Protein AF-A0A2G6CXU8-F1 (afdb_monomer)

Sequence (151 aa):
MGRERYSLTITQDESGILISWEGVADYLVGVDGQILVSLHGRGAEREVLVQPFFSIVAASALALKGISSFHGSSVVLGGKGVMFLGDKGQGKSTLAGALMRRHKLVSDDVSPVSFNDDTVSLYPGPPVIKLWPDAADALRLERFRLSPLNS

Radius of gyration: 16.7 Å; Cα contacts (8 Å, |Δi|>4): 269; chains: 1; bounding box: 40×38×45 Å

Solvent-accessible surface area (backbone atoms only — not comparable to full-atom values): 8764 Å² total; per-residue (Å²): 133,82,79,80,79,65,51,79,47,76,50,74,61,96,66,29,39,40,42,36,36,56,76,43,35,39,37,38,34,33,75,88,69,49,75,50,76,47,78,35,78,88,80,72,54,68,64,75,61,48,50,49,45,68,38,63,52,45,38,52,52,33,44,80,70,68,27,45,60,40,70,22,14,23,32,42,56,97,91,36,82,46,75,38,77,66,64,92,88,70,46,41,45,58,52,41,59,60,45,41,80,84,29,52,66,31,16,33,64,37,32,36,33,36,82,49,101,92,46,79,46,74,47,72,38,64,84,43,44,64,35,44,65,69,58,35,57,76,60,66,50,86,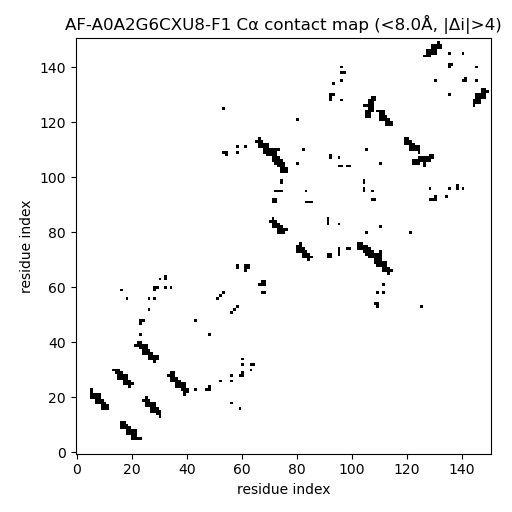87,54,65,66,43,76,58,79,132

Structure (mmCIF, N/CA/C/O backbone):
data_AF-A0A2G6CXU8-F1
#
_entry.id   AF-A0A2G6CXU8-F1
#
loop_
_atom_site.group_PDB
_atom_site.id
_atom_site.type_symbol
_atom_site.label_atom_id
_atom_site.label_alt_id
_atom_site.label_comp_id
_atom_site.label_asym_id
_atom_site.label_entity_id
_atom_site.label_seq_id
_atom_site.pdbx_PDB_ins_code
_atom_site.Cartn_x
_atom_site.Cartn_y
_atom_site.Cartn_z
_atom_site.occupancy
_atom_site.B_iso_or_equiv
_atom_site.auth_seq_id
_atom_site.auth_comp_id
_atom_site.auth_asym_id
_atom_site.auth_atom_id
_atom_site.pdbx_PDB_model_num
ATOM 1 N N . MET A 1 1 ? 11.562 -18.999 -20.495 1.00 36.62 1 MET A N 1
ATOM 2 C CA . MET A 1 1 ? 11.956 -17.594 -20.720 1.00 36.62 1 MET A CA 1
ATOM 3 C C . MET A 1 1 ? 12.327 -17.044 -19.352 1.00 36.62 1 MET A C 1
ATOM 5 O O . MET A 1 1 ? 11.483 -17.086 -18.467 1.00 36.62 1 MET A O 1
ATOM 9 N N . GLY A 1 2 ? 13.609 -16.768 -19.102 1.00 40.78 2 GLY A N 1
ATOM 10 C CA . GLY A 1 2 ? 14.091 -16.440 -17.755 1.00 40.78 2 GLY A CA 1
ATOM 11 C C . GLY A 1 2 ? 13.541 -15.093 -17.294 1.00 40.78 2 GLY A C 1
ATOM 12 O O . GLY A 1 2 ? 13.550 -14.150 -18.074 1.00 40.78 2 GLY A O 1
ATOM 13 N N . ARG A 1 3 ? 13.050 -15.008 -16.050 1.00 51.22 3 ARG A N 1
ATOM 14 C CA . ARG A 1 3 ? 12.737 -13.722 -15.413 1.00 51.22 3 ARG A CA 1
ATOM 15 C C . ARG A 1 3 ? 14.006 -12.875 -15.414 1.00 51.22 3 ARG A C 1
ATOM 17 O O . ARG A 1 3 ? 14.959 -13.237 -14.723 1.00 51.22 3 ARG A O 1
ATOM 24 N N . GLU A 1 4 ? 14.014 -11.764 -16.142 1.00 57.47 4 GLU A N 1
ATOM 25 C CA . GLU A 1 4 ? 14.968 -10.700 -15.850 1.00 57.47 4 GLU A CA 1
ATOM 26 C C . GLU A 1 4 ? 14.727 -10.273 -14.400 1.00 57.47 4 GLU A C 1
ATOM 28 O O . GLU A 1 4 ? 13.630 -9.859 -14.018 1.00 57.47 4 GLU A O 1
ATOM 33 N N . ARG A 1 5 ? 15.727 -10.486 -13.542 1.00 62.50 5 ARG A N 1
ATOM 34 C CA . ARG A 1 5 ? 15.702 -9.942 -12.188 1.00 62.50 5 ARG A CA 1
ATOM 35 C C . ARG A 1 5 ? 16.075 -8.480 -12.302 1.00 62.50 5 ARG A C 1
ATOM 37 O O . ARG A 1 5 ? 17.253 -8.156 -12.355 1.00 62.50 5 ARG A O 1
ATOM 44 N N . TYR A 1 6 ? 15.070 -7.622 -12.317 1.00 70.69 6 TYR A N 1
ATOM 45 C CA . TYR A 1 6 ? 15.291 -6.211 -12.057 1.00 70.69 6 TYR A CA 1
ATOM 46 C C . TYR A 1 6 ? 15.794 -6.045 -10.622 1.00 70.69 6 TYR A C 1
ATOM 48 O O . TYR A 1 6 ? 15.212 -6.613 -9.688 1.00 70.69 6 TYR A O 1
ATOM 56 N N . SER A 1 7 ? 16.891 -5.313 -10.448 1.00 84.56 7 SER A N 1
ATOM 57 C CA . SER A 1 7 ? 17.373 -4.951 -9.122 1.00 84.56 7 SER A CA 1
ATOM 58 C C . SER A 1 7 ? 16.596 -3.737 -8.604 1.00 84.56 7 SER A C 1
ATOM 60 O O . SER A 1 7 ? 16.246 -2.829 -9.361 1.00 84.56 7 SER A O 1
ATOM 62 N N . LEU A 1 8 ? 16.277 -3.757 -7.308 1.00 89.06 8 LEU A N 1
ATOM 63 C CA . LEU A 1 8 ? 15.658 -2.641 -6.599 1.00 89.06 8 LEU A CA 1
ATOM 64 C C . LEU A 1 8 ? 16.707 -2.016 -5.687 1.00 89.06 8 LEU A C 1
ATOM 66 O O . LEU A 1 8 ? 17.239 -2.697 -4.808 1.00 89.06 8 LEU A O 1
ATOM 70 N N . THR A 1 9 ? 16.953 -0.724 -5.867 1.00 93.19 9 THR A N 1
ATOM 71 C CA . THR A 1 9 ? 17.799 0.077 -4.979 1.00 93.19 9 THR A CA 1
ATOM 72 C C . THR A 1 9 ? 16.963 1.178 -4.343 1.00 93.19 9 THR A C 1
ATOM 74 O O . THR A 1 9 ? 16.144 1.805 -5.011 1.00 93.19 9 THR A O 1
ATOM 77 N N . ILE A 1 10 ? 17.153 1.403 -3.043 1.00 94.31 10 ILE A N 1
ATOM 78 C CA . ILE A 1 10 ? 16.511 2.494 -2.309 1.00 94.31 10 ILE A CA 1
ATOM 79 C C . ILE A 1 10 ? 17.613 3.314 -1.648 1.00 94.31 10 ILE A C 1
ATOM 81 O O . ILE A 1 10 ? 18.406 2.773 -0.875 1.00 94.31 10 ILE A O 1
ATOM 85 N N . THR A 1 11 ? 17.651 4.609 -1.939 1.00 95.38 11 THR A N 1
ATOM 86 C CA . THR A 1 11 ? 18.555 5.570 -1.300 1.00 95.38 11 THR A CA 1
ATOM 87 C C . THR A 1 11 ? 17.754 6.726 -0.726 1.00 95.38 11 THR A C 1
ATOM 89 O O . THR A 1 11 ? 16.719 7.105 -1.270 1.00 95.38 11 THR A O 1
ATOM 92 N N . GLN A 1 12 ? 18.230 7.293 0.375 1.00 94.00 12 GLN A N 1
ATOM 93 C CA . GLN A 1 12 ? 17.588 8.421 1.036 1.00 94.00 12 GLN A CA 1
ATOM 94 C C . GLN A 1 12 ? 18.632 9.479 1.381 1.00 94.00 12 GLN A C 1
ATOM 96 O O . GLN A 1 12 ? 19.709 9.144 1.876 1.00 94.00 12 GLN A O 1
ATOM 101 N N . ASP A 1 13 ? 18.282 10.739 1.145 1.00 92.56 13 ASP A N 1
ATOM 102 C CA . ASP A 1 13 ? 19.049 11.913 1.553 1.00 92.56 13 ASP A CA 1
ATOM 103 C C . ASP A 1 13 ? 18.111 13.037 2.042 1.00 92.56 13 ASP A C 1
ATOM 105 O O . ASP A 1 13 ? 16.935 12.803 2.332 1.00 92.56 13 ASP A O 1
ATOM 109 N N . GLU A 1 14 ? 18.636 14.258 2.175 1.00 91.19 14 GLU A N 1
ATOM 110 C CA . GLU A 1 14 ? 17.880 15.434 2.629 1.00 91.19 14 GLU A CA 1
ATOM 111 C C . GLU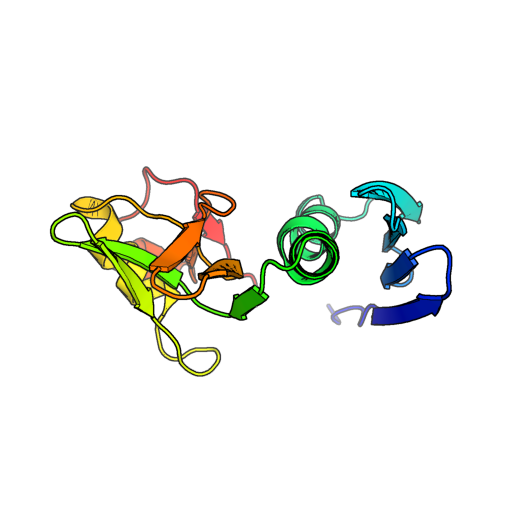 A 1 14 ? 16.773 15.872 1.653 1.00 91.19 14 GLU A C 1
ATOM 113 O O . GLU A 1 14 ? 15.820 16.536 2.062 1.00 91.19 14 GLU A O 1
ATOM 118 N N . SER A 1 15 ? 16.878 15.511 0.371 1.00 89.56 15 SER A N 1
ATOM 119 C CA . SER A 1 15 ? 15.909 15.870 -0.669 1.00 89.56 15 SER A CA 1
ATOM 120 C C . SER A 1 15 ? 14.727 14.901 -0.741 1.00 89.56 15 SER A C 1
ATOM 122 O O . SER A 1 15 ? 13.629 15.294 -1.151 1.00 89.56 15 SER A O 1
ATOM 124 N N . GLY A 1 16 ? 14.915 13.651 -0.305 1.00 94.19 16 GLY A N 1
ATOM 125 C CA . GLY A 1 16 ? 13.862 12.644 -0.314 1.00 94.19 16 GLY A CA 1
ATOM 126 C C . GLY A 1 16 ? 14.359 11.205 -0.401 1.00 94.19 16 GLY A C 1
ATOM 127 O O . GLY A 1 16 ? 15.460 10.866 0.032 1.00 94.19 16 GLY A O 1
ATOM 128 N N . ILE A 1 17 ? 13.499 10.340 -0.940 1.00 96.31 17 ILE A N 1
ATOM 129 C CA . ILE A 1 17 ? 13.747 8.904 -1.112 1.00 96.31 17 ILE A CA 1
ATOM 130 C C . ILE A 1 17 ? 13.729 8.587 -2.606 1.00 96.31 17 ILE A C 1
ATOM 132 O O . ILE A 1 17 ? 12.698 8.744 -3.262 1.00 96.31 17 ILE A O 1
ATOM 136 N N . LEU A 1 18 ? 14.850 8.107 -3.135 1.00 95.88 18 LEU A N 1
ATOM 137 C CA . LEU A 1 18 ? 14.956 7.580 -4.490 1.00 95.88 18 LEU A CA 1
ATOM 138 C C . LEU A 1 18 ? 14.771 6.062 -4.464 1.00 95.88 18 LEU A C 1
ATOM 140 O O . LEU A 1 18 ? 15.458 5.346 -3.735 1.00 95.88 18 LEU A O 1
ATOM 144 N N . ILE A 1 19 ? 13.836 5.581 -5.274 1.00 95.06 19 ILE A N 1
ATOM 145 C CA . ILE A 1 19 ? 13.526 4.168 -5.467 1.00 95.06 19 ILE A CA 1
ATOM 146 C C . ILE A 1 19 ? 13.812 3.852 -6.932 1.00 95.06 19 ILE A C 1
ATOM 148 O O . ILE A 1 19 ? 13.062 4.265 -7.815 1.00 95.06 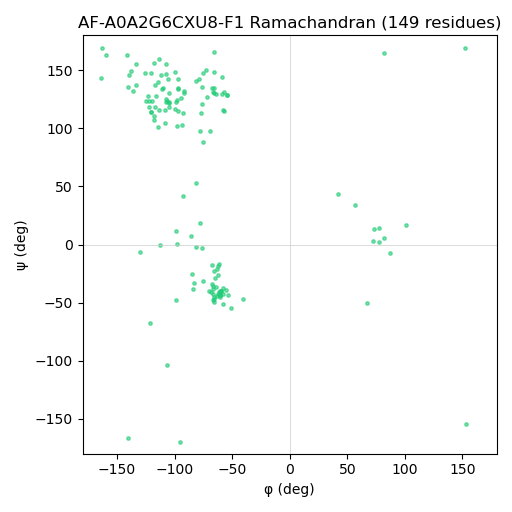19 ILE A O 1
ATOM 152 N N . SER A 1 20 ? 14.893 3.125 -7.178 1.00 92.38 20 SER A N 1
ATOM 153 C CA . SER A 1 20 ? 15.377 2.798 -8.517 1.00 92.38 20 SER A CA 1
ATOM 154 C C . SER A 1 20 ? 15.108 1.342 -8.844 1.00 92.38 20 SER A C 1
ATOM 156 O O . SER A 1 20 ? 15.553 0.435 -8.134 1.00 92.38 20 SER A O 1
ATOM 158 N N . TRP A 1 21 ? 14.390 1.127 -9.940 1.00 89.00 21 TRP A N 1
ATOM 159 C CA . TRP A 1 21 ? 14.121 -0.180 -10.515 1.00 89.00 21 TRP A CA 1
ATOM 160 C C . TRP A 1 21 ? 14.930 -0.297 -11.806 1.00 89.00 21 TRP A C 1
ATOM 162 O O . TRP A 1 21 ? 14.606 0.336 -12.816 1.00 89.00 21 TRP A O 1
ATOM 172 N N . GLU A 1 22 ? 16.025 -1.057 -11.752 1.00 86.88 22 GLU A N 1
ATOM 173 C CA . GLU A 1 22 ? 17.038 -1.080 -12.810 1.00 86.88 22 GLU A CA 1
ATOM 174 C C . GLU A 1 22 ? 16.423 -1.396 -14.178 1.00 86.88 22 GLU A C 1
ATOM 176 O O . GLU A 1 22 ? 15.683 -2.365 -14.330 1.00 86.88 22 GLU A O 1
ATOM 181 N N . GLY A 1 23 ? 16.716 -0.555 -15.174 1.00 84.81 23 GLY A N 1
ATOM 182 C CA . GLY A 1 23 ? 16.212 -0.716 -16.541 1.00 84.81 23 GLY A CA 1
ATOM 183 C C . GLY A 1 23 ? 14.723 -0.408 -16.735 1.00 84.81 23 GLY A C 1
ATOM 184 O O . GLY A 1 23 ? 14.236 -0.568 -17.851 1.00 84.81 23 GLY A O 1
ATOM 185 N N . VAL A 1 24 ? 14.013 0.042 -15.693 1.00 87.12 24 VAL A N 1
ATOM 186 C CA . VAL A 1 24 ? 12.557 0.260 -15.703 1.00 87.12 24 VAL A CA 1
ATOM 187 C C . VAL A 1 24 ? 12.195 1.709 -15.378 1.00 87.12 24 VAL A C 1
ATOM 189 O O . VAL A 1 24 ? 11.643 2.415 -16.222 1.00 87.12 24 VAL A O 1
ATOM 192 N N . ALA A 1 25 ? 12.446 2.155 -14.148 1.00 91.06 25 ALA A N 1
ATOM 193 C CA . ALA A 1 25 ? 11.995 3.455 -13.662 1.00 91.06 25 ALA A CA 1
ATOM 194 C C . ALA A 1 25 ? 12.739 3.865 -12.387 1.00 91.06 25 ALA A C 1
ATOM 196 O O . ALA A 1 25 ? 12.967 3.037 -11.506 1.00 91.06 25 ALA A O 1
ATOM 197 N N . ASP A 1 26 ? 13.011 5.158 -12.270 1.00 93.25 26 ASP A N 1
ATOM 198 C CA . ASP A 1 26 ? 13.414 5.816 -11.036 1.00 93.25 26 ASP A CA 1
ATOM 199 C C . ASP A 1 26 ? 12.233 6.630 -10.497 1.00 93.25 26 ASP A C 1
ATOM 201 O O . ASP A 1 26 ? 11.614 7.412 -11.226 1.00 93.25 26 ASP A O 1
ATOM 205 N N . TYR A 1 27 ? 11.927 6.457 -9.212 1.00 95.00 27 TYR A N 1
ATOM 206 C CA . TYR A 1 27 ? 10.890 7.196 -8.498 1.00 95.00 27 TYR A CA 1
ATOM 207 C C . TYR A 1 27 ? 11.541 7.993 -7.371 1.00 95.00 27 TYR A C 1
ATOM 209 O O . TYR A 1 27 ? 11.994 7.414 -6.385 1.00 95.00 27 TYR A O 1
ATOM 217 N N . LEU A 1 28 ? 11.568 9.316 -7.497 1.00 95.94 28 LEU A N 1
ATOM 218 C CA . LEU A 1 28 ? 12.005 10.205 -6.427 1.00 95.94 28 LEU A CA 1
ATOM 219 C C . LEU A 1 28 ? 10.781 10.716 -5.674 1.00 95.94 28 LEU A C 1
ATOM 221 O O . LEU A 1 28 ? 9.959 11.443 -6.230 1.00 95.94 28 LEU A O 1
ATOM 225 N N . VAL A 1 29 ? 10.675 10.339 -4.406 1.00 96.69 29 VAL A N 1
ATOM 226 C CA . VAL A 1 29 ? 9.689 10.869 -3.468 1.00 96.69 29 VAL A CA 1
ATOM 227 C C . VAL A 1 29 ? 10.337 12.021 -2.707 1.00 96.69 29 VAL A C 1
ATOM 229 O O . VAL A 1 29 ? 11.143 11.791 -1.806 1.00 96.69 29 VAL A O 1
ATOM 232 N N . GLY A 1 30 ? 9.996 13.250 -3.083 1.00 95.25 30 GLY A N 1
ATOM 233 C CA . GLY A 1 30 ? 10.502 14.463 -2.450 1.00 95.25 30 GLY A CA 1
ATOM 234 C C . GLY A 1 30 ? 9.897 14.697 -1.066 1.00 95.25 30 GLY A C 1
ATOM 235 O O . GLY A 1 30 ? 8.746 14.339 -0.797 1.00 95.25 30 GLY A O 1
ATOM 236 N N . VAL A 1 31 ? 10.661 15.344 -0.184 1.00 92.19 31 VAL A N 1
ATOM 237 C CA . VAL A 1 31 ? 10.177 15.781 1.144 1.00 92.19 31 VAL A CA 1
ATOM 238 C C . VAL A 1 31 ? 9.039 16.806 1.065 1.00 92.19 31 VAL A C 1
ATOM 240 O O . VAL A 1 31 ? 8.255 16.939 2.001 1.00 92.19 31 VAL A O 1
ATOM 243 N N . ASP A 1 32 ? 8.902 17.492 -0.071 1.00 90.62 32 ASP A N 1
ATOM 244 C CA . ASP A 1 32 ? 7.785 18.386 -0.398 1.00 90.62 32 ASP A CA 1
ATOM 245 C C . ASP A 1 32 ? 6.498 17.631 -0.794 1.00 90.62 32 ASP A C 1
ATOM 247 O O . ASP A 1 32 ? 5.448 18.234 -1.032 1.00 90.62 32 ASP A O 1
ATOM 251 N N . GLY A 1 33 ? 6.561 16.297 -0.847 1.00 85.38 33 GLY A N 1
ATOM 252 C CA . GLY A 1 33 ? 5.461 15.420 -1.217 1.00 85.38 33 GLY A CA 1
ATOM 253 C C . GLY A 1 33 ? 5.256 15.270 -2.724 1.00 85.38 33 GLY A C 1
ATOM 254 O O . GLY A 1 33 ? 4.274 14.630 -3.118 1.00 85.38 33 GLY A O 1
ATOM 255 N N . GLN A 1 34 ? 6.137 15.830 -3.560 1.00 92.62 34 GLN A N 1
ATOM 256 C CA . GLN A 1 34 ? 6.140 15.560 -4.995 1.00 92.62 34 GLN A CA 1
ATOM 257 C C . GLN A 1 34 ? 6.735 14.179 -5.277 1.00 92.62 34 GLN A C 1
ATOM 259 O O . GLN A 1 34 ? 7.620 13.698 -4.573 1.00 92.62 34 GLN A O 1
ATOM 264 N N . ILE A 1 35 ? 6.236 13.527 -6.327 1.00 94.62 35 ILE A N 1
ATOM 265 C CA . ILE A 1 35 ? 6.798 12.272 -6.824 1.00 94.62 35 ILE A CA 1
ATOM 266 C C . ILE A 1 35 ? 7.219 12.504 -8.269 1.00 94.62 35 ILE A C 1
ATOM 268 O O . ILE A 1 35 ? 6.369 12.730 -9.134 1.00 94.62 35 ILE A O 1
ATOM 272 N N . LEU A 1 36 ? 8.522 12.450 -8.523 1.00 94.06 36 LEU A N 1
ATOM 273 C CA . LEU A 1 36 ? 9.086 12.508 -9.867 1.00 94.06 36 LEU A CA 1
ATOM 274 C C . LEU A 1 36 ? 9.357 11.089 -10.353 1.00 94.06 36 LEU A C 1
ATOM 276 O O . LEU A 1 36 ? 9.899 10.266 -9.620 1.00 94.06 36 LEU A O 1
ATOM 280 N N . VAL A 1 37 ? 8.967 10.808 -11.594 1.00 92.75 37 VAL A N 1
ATOM 281 C CA . VAL A 1 37 ? 9.144 9.495 -12.218 1.00 92.75 37 VAL A CA 1
ATOM 282 C C . VAL A 1 37 ? 9.962 9.666 -13.489 1.00 92.75 37 VAL A C 1
ATOM 284 O O . VAL A 1 37 ? 9.528 10.348 -14.418 1.00 92.75 37 VAL A O 1
ATOM 287 N N . SER A 1 38 ? 11.132 9.036 -13.533 1.00 91.25 38 SER A N 1
ATOM 288 C CA . SER A 1 38 ? 11.963 8.919 -14.729 1.00 91.25 38 SER A CA 1
ATOM 289 C C . SER A 1 38 ? 11.835 7.501 -15.269 1.00 91.25 38 SER A C 1
ATOM 291 O O . SER A 1 38 ? 12.098 6.539 -14.557 1.00 91.25 38 SER A O 1
ATOM 293 N N . LEU A 1 39 ? 11.390 7.353 -16.516 1.00 88.81 39 LEU A N 1
ATOM 294 C CA . LEU A 1 39 ? 11.223 6.046 -17.153 1.00 88.81 39 LEU A CA 1
ATOM 295 C C . LEU A 1 39 ? 12.497 5.667 -17.908 1.00 88.81 39 LEU A C 1
ATOM 297 O O . LEU A 1 39 ? 13.010 6.458 -18.702 1.00 88.81 39 LEU A O 1
ATOM 301 N N . HIS A 1 40 ? 12.969 4.441 -17.703 1.00 82.62 40 HIS A N 1
ATOM 302 C CA . HIS A 1 40 ? 14.150 3.896 -18.362 1.00 82.62 40 HIS A CA 1
ATOM 303 C C . HIS A 1 40 ? 13.719 2.814 -19.363 1.00 82.62 40 HIS A C 1
ATOM 305 O O . HIS A 1 40 ? 12.877 1.969 -19.076 1.00 82.62 40 HIS A O 1
ATOM 311 N N . GLY A 1 41 ? 14.287 2.858 -20.570 1.00 69.81 41 GLY A N 1
ATOM 312 C CA . GLY A 1 41 ? 13.985 1.899 -21.637 1.00 69.81 41 GLY A CA 1
ATOM 313 C C . GLY A 1 41 ? 12.709 2.195 -22.441 1.00 69.81 41 GLY A C 1
ATOM 314 O O . GLY A 1 41 ? 11.860 3.007 -22.078 1.00 69.81 41 GLY A O 1
ATOM 315 N N . ARG A 1 42 ? 12.584 1.536 -23.601 1.00 59.06 42 ARG A N 1
ATOM 316 C CA . ARG A 1 42 ? 11.355 1.513 -24.410 1.00 59.06 42 ARG A CA 1
ATOM 317 C C . ARG A 1 42 ? 10.694 0.150 -24.220 1.00 59.06 42 ARG A C 1
ATOM 319 O O . ARG A 1 42 ? 11.316 -0.855 -24.540 1.00 59.06 42 ARG A O 1
ATOM 326 N N . GLY A 1 43 ? 9.444 0.122 -23.757 1.00 60.84 43 GLY A N 1
ATOM 327 C CA . GLY A 1 43 ? 8.633 -1.102 -23.747 1.00 60.84 43 GLY A CA 1
ATOM 328 C C . GLY A 1 43 ? 8.519 -1.846 -22.414 1.00 60.84 43 GLY A C 1
ATOM 329 O O . GLY A 1 43 ? 8.102 -2.998 -22.435 1.00 60.84 43 GLY A O 1
ATOM 330 N N . ALA A 1 44 ? 8.836 -1.223 -21.272 1.00 66.75 44 ALA A N 1
ATOM 331 C CA . ALA A 1 44 ? 8.446 -1.792 -19.982 1.00 66.75 44 ALA A CA 1
ATOM 332 C C . ALA A 1 44 ? 6.915 -1.949 -19.930 1.00 66.75 44 ALA A C 1
ATOM 334 O O . ALA A 1 44 ? 6.175 -1.010 -20.248 1.00 66.75 44 ALA A O 1
ATOM 335 N N . GLU A 1 45 ? 6.441 -3.140 -19.560 1.00 73.19 45 GLU A N 1
ATOM 336 C CA . GLU A 1 45 ? 5.010 -3.397 -19.410 1.00 73.19 45 GLU A CA 1
ATOM 337 C C . GLU A 1 45 ? 4.409 -2.443 -18.374 1.00 73.19 45 GLU A C 1
ATOM 339 O O . GLU A 1 45 ? 5.032 -2.099 -17.364 1.00 73.19 45 GLU A O 1
ATOM 344 N N . ARG A 1 46 ? 3.171 -2.006 -18.619 1.00 74.12 46 ARG A N 1
ATOM 345 C CA . ARG A 1 46 ? 2.489 -1.033 -17.760 1.00 74.12 46 ARG A CA 1
ATOM 346 C C . ARG A 1 46 ? 2.442 -1.503 -16.307 1.00 74.12 46 ARG A C 1
ATOM 348 O O . ARG A 1 46 ? 2.626 -0.685 -15.408 1.00 74.12 46 ARG A O 1
ATOM 355 N N . GLU A 1 47 ? 2.213 -2.792 -16.068 1.00 72.94 47 GLU A N 1
ATOM 356 C CA . GLU A 1 47 ? 2.211 -3.381 -14.729 1.00 72.94 47 GLU A CA 1
ATOM 357 C C . GLU A 1 47 ? 3.538 -3.165 -13.992 1.00 72.94 47 GLU A C 1
ATOM 359 O O . GLU A 1 47 ? 3.521 -2.781 -12.823 1.00 72.94 47 GLU A O 1
ATOM 364 N N . VAL A 1 48 ? 4.671 -3.338 -14.679 1.00 75.94 48 VAL A N 1
ATOM 365 C CA . VAL A 1 48 ? 6.020 -3.211 -14.100 1.00 75.94 48 VAL A CA 1
ATOM 366 C C . VAL A 1 48 ? 6.296 -1.773 -13.643 1.00 75.94 48 VAL A C 1
ATOM 368 O O . VAL A 1 48 ? 6.995 -1.566 -12.657 1.00 75.94 48 VAL A O 1
ATOM 371 N N . LEU A 1 49 ? 5.675 -0.781 -14.290 1.00 79.81 49 LEU A N 1
ATOM 372 C CA . LEU A 1 49 ? 5.751 0.634 -13.905 1.00 79.81 49 LEU A CA 1
ATOM 373 C C . LEU A 1 49 ? 4.746 1.024 -12.812 1.00 79.81 49 LEU A C 1
ATOM 375 O O . LEU A 1 49 ? 5.023 1.852 -11.943 1.00 79.81 49 LEU A O 1
ATOM 379 N N . VAL A 1 50 ? 3.539 0.470 -12.871 1.00 81.50 50 VAL A N 1
ATOM 380 C CA . VAL A 1 50 ? 2.424 0.876 -12.005 1.00 81.50 50 VAL A CA 1
ATOM 381 C C . VAL A 1 50 ? 2.493 0.194 -10.638 1.00 81.50 50 VAL A C 1
ATOM 383 O O . VAL A 1 50 ? 2.105 0.782 -9.625 1.00 81.50 50 VAL A O 1
ATOM 386 N N . GLN A 1 51 ? 2.998 -1.037 -10.578 1.00 80.94 51 GLN A N 1
ATOM 387 C CA . GLN A 1 51 ? 3.053 -1.804 -9.339 1.00 80.94 51 GLN A CA 1
ATOM 388 C C . GLN A 1 51 ? 4.003 -1.198 -8.290 1.00 80.94 51 GLN A C 1
ATOM 390 O O . GLN A 1 51 ? 3.566 -1.067 -7.141 1.00 80.94 51 GLN A O 1
ATOM 395 N N . PRO A 1 52 ? 5.251 -0.797 -8.611 1.00 84.81 52 PRO A N 1
ATOM 396 C CA . PRO A 1 52 ? 6.121 -0.114 -7.651 1.00 84.81 52 PRO A CA 1
ATOM 397 C C . PRO A 1 52 ? 5.502 1.192 -7.148 1.00 84.81 52 PRO A C 1
ATOM 399 O O . PRO A 1 52 ? 5.530 1.467 -5.947 1.00 84.81 52 PRO A O 1
ATOM 402 N N . PHE A 1 53 ? 4.851 1.939 -8.050 1.00 87.88 53 PHE A N 1
ATOM 403 C CA . 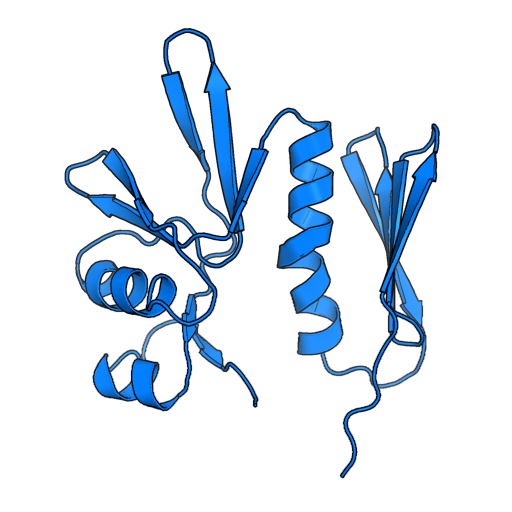PHE A 1 53 ? 4.196 3.204 -7.727 1.00 87.88 53 PHE A CA 1
ATOM 404 C C . PHE A 1 53 ? 3.127 3.043 -6.635 1.00 87.88 53 PHE A C 1
ATOM 406 O O . PHE A 1 53 ? 3.146 3.743 -5.626 1.00 87.88 53 PHE A O 1
ATOM 413 N N . PHE A 1 54 ? 2.214 2.083 -6.799 1.00 86.62 54 PHE A N 1
ATOM 414 C CA . PHE A 1 54 ? 1.149 1.827 -5.822 1.00 86.62 54 PHE A CA 1
ATOM 415 C C . PHE A 1 54 ? 1.578 0.986 -4.614 1.00 86.62 54 PHE A C 1
ATOM 417 O O . PHE A 1 54 ? 0.755 0.745 -3.732 1.00 86.62 54 PHE A O 1
ATOM 424 N N . SER A 1 55 ? 2.833 0.536 -4.567 1.00 87.06 55 SER A N 1
ATOM 425 C CA . SER A 1 55 ? 3.384 -0.213 -3.439 1.00 87.06 55 SER A CA 1
ATOM 426 C C . SER A 1 55 ? 4.345 0.653 -2.625 1.00 87.06 55 SER A C 1
ATOM 428 O O . SER A 1 55 ? 3.915 1.523 -1.868 1.00 87.06 55 SER A O 1
ATOM 430 N N . ILE A 1 56 ? 5.647 0.431 -2.789 1.00 89.75 56 ILE A N 1
ATOM 431 C CA . ILE A 1 56 ? 6.690 1.043 -1.973 1.00 89.75 56 ILE A CA 1
ATOM 432 C C . ILE A 1 56 ? 6.777 2.559 -2.175 1.00 89.75 56 ILE A C 1
ATOM 434 O O . ILE A 1 56 ? 6.966 3.274 -1.201 1.00 89.75 56 ILE A O 1
ATOM 438 N N . VAL A 1 57 ? 6.549 3.071 -3.389 1.00 92.88 57 VAL A N 1
ATOM 439 C CA . VAL A 1 57 ? 6.611 4.519 -3.663 1.00 92.88 57 VAL A CA 1
ATOM 440 C C . VAL A 1 57 ? 5.495 5.256 -2.919 1.00 92.88 57 VAL A C 1
ATOM 442 O O . VAL A 1 57 ? 5.758 6.218 -2.198 1.00 92.88 57 VAL A O 1
ATOM 445 N N . ALA A 1 58 ? 4.250 4.779 -3.034 1.00 91.19 58 ALA A N 1
ATOM 446 C CA . ALA A 1 58 ? 3.125 5.324 -2.280 1.00 91.19 58 ALA A CA 1
ATOM 447 C C . ALA A 1 58 ? 3.344 5.199 -0.765 1.00 91.19 58 ALA A C 1
ATOM 449 O O . ALA A 1 58 ? 3.101 6.160 -0.038 1.00 91.19 58 ALA A O 1
ATOM 450 N N . ALA A 1 59 ? 3.840 4.051 -0.289 1.00 91.81 59 ALA A N 1
ATOM 451 C CA . ALA A 1 59 ? 4.138 3.844 1.126 1.00 91.81 59 ALA A CA 1
ATOM 452 C C . ALA A 1 59 ? 5.200 4.828 1.648 1.00 91.81 59 ALA A C 1
ATOM 454 O O . ALA A 1 59 ? 5.007 5.413 2.712 1.00 91.81 59 ALA A O 1
ATOM 455 N N . SER A 1 60 ? 6.271 5.072 0.888 1.00 92.94 60 SER A N 1
ATOM 456 C CA . SER A 1 60 ? 7.305 6.061 1.215 1.00 92.94 60 SER A CA 1
ATOM 457 C C . SER A 1 60 ? 6.746 7.485 1.249 1.00 92.94 60 SER A C 1
ATOM 459 O O . SER A 1 60 ? 7.003 8.222 2.199 1.00 92.94 60 SER A O 1
ATOM 461 N N . ALA A 1 61 ? 5.917 7.862 0.272 1.00 93.12 61 ALA A N 1
ATOM 462 C CA . ALA A 1 61 ? 5.272 9.177 0.241 1.00 93.12 61 ALA A CA 1
ATOM 463 C C . ALA A 1 61 ? 4.307 9.393 1.418 1.00 93.12 61 ALA A C 1
ATOM 465 O O . ALA A 1 61 ? 4.203 10.498 1.952 1.00 93.12 61 ALA A O 1
ATOM 466 N N . LEU A 1 62 ? 3.601 8.341 1.833 1.00 92.25 62 LEU A N 1
ATOM 467 C CA . LEU A 1 62 ? 2.724 8.359 3.003 1.00 92.25 62 LEU A CA 1
ATOM 468 C C . LEU A 1 62 ? 3.527 8.442 4.305 1.00 92.25 62 LEU A C 1
ATOM 470 O O . LEU A 1 62 ? 3.160 9.218 5.188 1.00 92.25 62 LEU A O 1
ATOM 474 N N . ALA A 1 63 ? 4.648 7.724 4.397 1.00 91.12 63 ALA A N 1
ATOM 475 C CA . ALA A 1 63 ? 5.522 7.746 5.565 1.00 91.12 63 ALA A CA 1
ATOM 476 C C . ALA A 1 63 ? 6.095 9.148 5.830 1.00 91.12 63 ALA A C 1
ATOM 478 O O . ALA A 1 63 ? 6.083 9.599 6.973 1.00 91.12 63 ALA A O 1
ATOM 479 N N . LEU A 1 64 ? 6.490 9.883 4.781 1.00 89.69 64 LEU A N 1
ATOM 480 C CA . LEU A 1 64 ? 6.925 11.285 4.898 1.00 89.69 64 LEU A CA 1
ATOM 481 C C . LEU A 1 64 ? 5.821 12.223 5.422 1.00 89.69 64 LEU A C 1
ATOM 483 O O . LEU A 1 64 ? 6.115 13.300 5.930 1.00 89.69 64 LEU A O 1
ATOM 487 N N . LYS A 1 65 ? 4.553 11.805 5.343 1.00 88.88 65 LYS A N 1
ATOM 488 C CA . LYS A 1 65 ? 3.387 12.521 5.888 1.00 88.88 65 LYS A CA 1
ATOM 489 C C . LYS A 1 65 ? 2.930 11.977 7.247 1.00 88.88 65 LYS A C 1
ATOM 491 O O . LYS A 1 65 ? 1.835 12.308 7.692 1.00 88.88 65 LYS A O 1
ATOM 496 N N . GLY A 1 66 ? 3.724 11.117 7.888 1.00 90.06 66 GLY A N 1
ATOM 497 C CA . GLY A 1 66 ? 3.379 10.484 9.165 1.00 90.06 66 GLY A CA 1
ATOM 498 C C . GLY A 1 66 ? 2.310 9.389 9.062 1.00 90.06 66 GLY A C 1
ATOM 499 O O . GLY A 1 66 ? 1.772 8.960 10.082 1.00 90.06 66 GLY A O 1
ATOM 500 N N . ILE A 1 67 ? 1.986 8.918 7.853 1.00 93.62 67 ILE A N 1
ATOM 501 C CA . ILE A 1 67 ? 1.013 7.843 7.626 1.00 93.62 67 ILE A CA 1
ATOM 502 C C . ILE A 1 67 ? 1.776 6.535 7.407 1.00 93.62 67 ILE A C 1
ATOM 504 O O . ILE A 1 67 ? 2.504 6.368 6.429 1.00 93.62 67 ILE A O 1
ATOM 508 N N . SER A 1 68 ? 1.583 5.576 8.308 1.00 93.75 68 SER A N 1
ATOM 509 C CA . SER A 1 68 ? 2.205 4.254 8.213 1.00 93.75 68 SER A CA 1
ATOM 510 C C . SER A 1 68 ? 1.460 3.383 7.209 1.00 93.75 68 SER A C 1
ATOM 512 O O . SER A 1 68 ? 0.239 3.423 7.139 1.00 93.75 68 SER A O 1
ATOM 514 N N . SER A 1 69 ? 2.169 2.561 6.441 1.00 93.56 69 SER A N 1
ATOM 515 C CA . SER A 1 69 ? 1.553 1.641 5.480 1.00 93.56 69 SER A CA 1
ATOM 516 C C . SER A 1 69 ? 1.828 0.197 5.866 1.00 93.56 69 SER A C 1
ATOM 518 O O . SER A 1 69 ? 2.979 -0.186 6.053 1.00 93.56 69 SER A O 1
ATOM 520 N N . PHE A 1 70 ? 0.775 -0.614 5.955 1.00 92.06 70 PHE A N 1
ATOM 521 C CA . PHE A 1 70 ? 0.882 -2.035 6.278 1.00 92.06 70 PHE A CA 1
ATOM 522 C C . PHE A 1 70 ? 0.654 -2.904 5.046 1.00 92.06 70 PHE A C 1
ATOM 524 O O . PHE A 1 70 ? -0.239 -2.626 4.239 1.00 92.06 70 PHE A O 1
ATOM 531 N N . HIS A 1 71 ? 1.418 -3.997 4.944 1.00 90.88 71 HIS A N 1
ATOM 532 C CA . HIS A 1 71 ? 1.169 -5.028 3.943 1.00 90.88 71 HIS A CA 1
ATOM 533 C C . HIS A 1 71 ? -0.044 -5.878 4.341 1.00 90.88 71 HIS A C 1
ATOM 535 O O . HIS A 1 71 ? 0.065 -6.901 5.022 1.00 90.88 71 HIS A O 1
ATOM 541 N N . GLY A 1 72 ? -1.223 -5.424 3.932 1.00 91.81 72 GLY A N 1
ATOM 542 C CA . GLY A 1 72 ? -2.492 -6.007 4.335 1.00 91.81 72 GLY A CA 1
ATOM 543 C C . GLY A 1 72 ? -3.637 -5.592 3.431 1.00 91.81 72 GLY A C 1
ATOM 544 O O . GLY A 1 72 ? -3.511 -4.679 2.612 1.00 91.81 72 GLY A O 1
ATOM 545 N N . SER A 1 73 ? -4.762 -6.270 3.61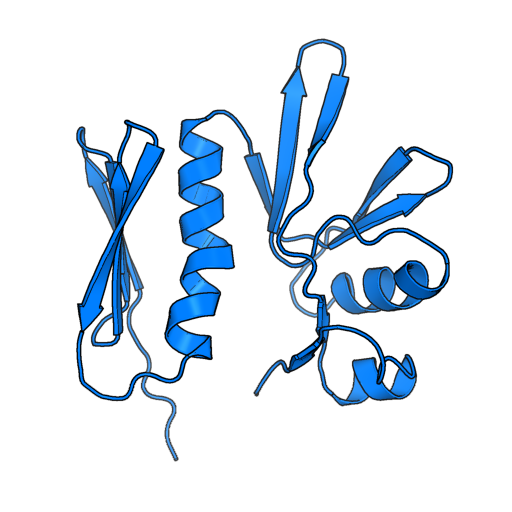5 1.00 93.81 73 SER A N 1
ATOM 546 C CA . SER A 1 73 ? -6.005 -6.018 2.885 1.00 93.81 73 SER A CA 1
ATOM 547 C C . SER A 1 73 ? -7.051 -5.516 3.862 1.00 93.81 73 SER A C 1
ATOM 549 O O . SER A 1 73 ? -7.134 -6.028 4.979 1.00 93.81 73 SER A O 1
ATOM 551 N N . SER A 1 74 ? -7.854 -4.531 3.477 1.00 95.00 74 SER A N 1
ATOM 552 C CA . SER A 1 74 ? -8.767 -3.890 4.414 1.00 95.00 74 SER A CA 1
ATOM 553 C C . SER A 1 74 ? -10.143 -3.589 3.825 1.00 95.00 74 SER A C 1
ATOM 555 O O . SER A 1 74 ? -10.304 -3.318 2.634 1.00 95.00 74 SER A O 1
ATOM 557 N N . VAL A 1 75 ? -11.167 -3.682 4.672 1.00 95.38 75 VAL A N 1
ATOM 558 C CA . VAL A 1 75 ? -12.588 -3.558 4.312 1.00 95.38 75 VAL A CA 1
ATOM 559 C C . VAL A 1 75 ? -13.359 -2.790 5.389 1.00 95.38 75 VAL A C 1
ATOM 561 O O . VAL A 1 75 ? -12.907 -2.673 6.527 1.00 95.38 75 VAL A O 1
ATOM 564 N N . VAL A 1 76 ? -14.555 -2.301 5.054 1.00 95.69 76 VAL A N 1
ATOM 565 C CA . VAL A 1 76 ? -15.499 -1.734 6.032 1.00 95.69 76 VAL A CA 1
ATOM 566 C C . VAL A 1 76 ? -16.474 -2.809 6.518 1.00 95.69 76 VAL A C 1
ATOM 568 O O . VAL A 1 76 ? -17.338 -3.247 5.757 1.00 95.69 76 VAL A O 1
ATOM 571 N N . LEU A 1 77 ? -16.394 -3.185 7.797 1.00 94.81 77 LEU A N 1
ATOM 572 C CA . LEU A 1 77 ? -17.302 -4.129 8.460 1.00 94.81 77 LEU A CA 1
ATOM 573 C C . LEU A 1 77 ? -18.017 -3.438 9.622 1.00 94.81 77 LEU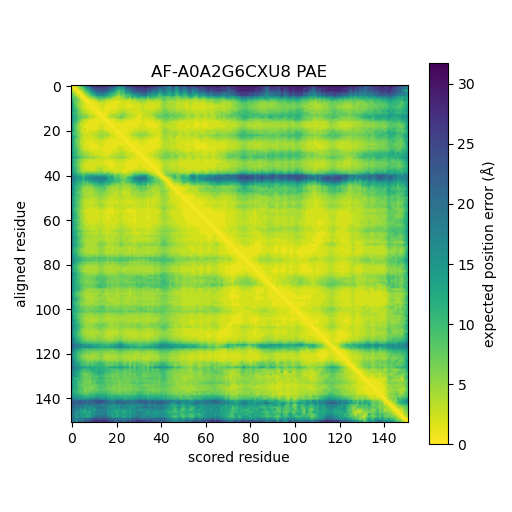 A C 1
ATOM 575 O O . LEU A 1 77 ? -17.376 -2.886 10.511 1.00 94.81 77 LEU A O 1
ATOM 579 N N . GLY A 1 78 ? -19.354 -3.444 9.614 1.00 92.06 78 GLY A N 1
ATOM 580 C CA . GLY A 1 78 ? -20.147 -2.822 10.684 1.00 92.06 78 GLY A CA 1
ATOM 581 C C . GLY A 1 78 ? -19.826 -1.337 10.907 1.00 92.06 78 GLY A C 1
ATOM 582 O O . GLY A 1 78 ? -19.810 -0.878 12.044 1.00 92.06 78 GLY A O 1
ATOM 583 N N . GLY A 1 79 ? -19.493 -0.604 9.837 1.00 91.44 79 GLY A N 1
ATOM 584 C CA . GLY A 1 79 ? -19.092 0.807 9.904 1.00 91.44 79 GLY A CA 1
ATOM 585 C C . GLY A 1 79 ? -17.651 1.057 10.369 1.00 91.44 79 GLY A C 1
ATOM 586 O O . GLY A 1 79 ? -17.252 2.212 10.465 1.00 91.44 79 GLY A O 1
ATOM 587 N N . LYS A 1 80 ? -16.858 0.009 10.627 1.00 93.31 80 LYS A N 1
ATOM 588 C CA . LYS A 1 80 ? -15.461 0.110 11.074 1.00 93.31 80 LYS A CA 1
ATOM 589 C C . LYS A 1 80 ? -14.498 -0.393 10.003 1.00 93.31 80 LYS A C 1
ATOM 591 O O . LYS A 1 80 ? -14.809 -1.342 9.285 1.00 93.31 80 LYS A O 1
ATOM 596 N N . GLY A 1 81 ? -13.324 0.227 9.911 1.00 94.19 81 GLY A N 1
ATOM 597 C CA . GLY A 1 81 ? -12.221 -0.290 9.103 1.00 94.19 81 GLY A CA 1
ATOM 598 C C . GLY A 1 81 ? -11.609 -1.524 9.763 1.00 94.19 81 GLY A C 1
ATOM 599 O O . GLY A 1 81 ? -11.245 -1.476 10.935 1.00 94.19 81 GLY A O 1
ATOM 600 N N . VAL A 1 82 ? -11.506 -2.625 9.022 1.00 95.31 82 VAL A N 1
ATOM 601 C CA . VAL A 1 82 ? -10.875 -3.873 9.472 1.00 95.31 82 VAL A CA 1
ATOM 602 C C . VAL A 1 82 ? -9.762 -4.225 8.500 1.00 95.31 82 VAL A C 1
ATOM 604 O O . VAL A 1 82 ? -10.000 -4.287 7.295 1.00 95.31 82 VAL A O 1
ATOM 607 N N . MET A 1 83 ? -8.561 -4.457 9.028 1.00 95.06 83 MET A N 1
ATOM 608 C CA . MET A 1 83 ? -7.387 -4.861 8.260 1.00 95.06 83 MET A CA 1
ATOM 609 C C . MET A 1 83 ? -7.010 -6.305 8.579 1.00 95.06 83 MET A C 1
ATOM 611 O O . MET A 1 83 ? -6.927 -6.696 9.742 1.00 95.06 83 MET A O 1
ATOM 615 N N . PHE A 1 84 ? -6.742 -7.078 7.534 1.00 94.88 84 PHE A N 1
ATOM 616 C CA . PHE A 1 84 ? -6.221 -8.433 7.613 1.00 94.88 84 PHE A CA 1
ATOM 617 C C . PHE A 1 84 ? -4.711 -8.406 7.384 1.00 94.88 84 PHE A C 1
ATOM 619 O O . PHE A 1 84 ? -4.240 -7.939 6.343 1.00 94.88 84 PHE A O 1
ATOM 626 N N . LEU A 1 85 ? -3.969 -8.925 8.359 1.00 93.56 85 LEU A N 1
ATOM 627 C CA . LEU A 1 85 ? -2.513 -9.040 8.355 1.00 93.56 85 LEU A CA 1
ATOM 628 C C . LEU A 1 85 ? -2.104 -10.513 8.416 1.00 93.56 85 LEU A C 1
ATOM 630 O O . LEU A 1 85 ? -2.868 -11.369 8.855 1.00 93.56 85 LEU A O 1
ATOM 634 N N . GLY A 1 86 ? -0.896 -10.801 7.946 1.00 89.50 86 GLY A N 1
ATOM 635 C CA . GLY A 1 86 ? -0.360 -12.152 7.817 1.00 89.50 86 GLY A CA 1
ATOM 636 C C . GLY A 1 86 ? 0.666 -12.233 6.692 1.00 89.50 86 GLY A C 1
ATOM 637 O O . GLY A 1 86 ? 0.786 -11.313 5.877 1.00 89.50 86 GLY A O 1
ATOM 638 N N . ASP A 1 87 ? 1.389 -13.342 6.615 1.00 87.56 87 ASP A N 1
ATOM 639 C CA . ASP A 1 87 ? 2.445 -13.513 5.619 1.00 87.56 87 ASP A CA 1
ATOM 640 C C . ASP A 1 87 ? 1.910 -13.559 4.180 1.00 87.56 87 ASP A C 1
ATOM 642 O O . ASP A 1 87 ? 0.704 -13.687 3.906 1.00 87.56 87 ASP A O 1
ATOM 646 N N . LYS A 1 88 ? 2.818 -13.408 3.213 1.00 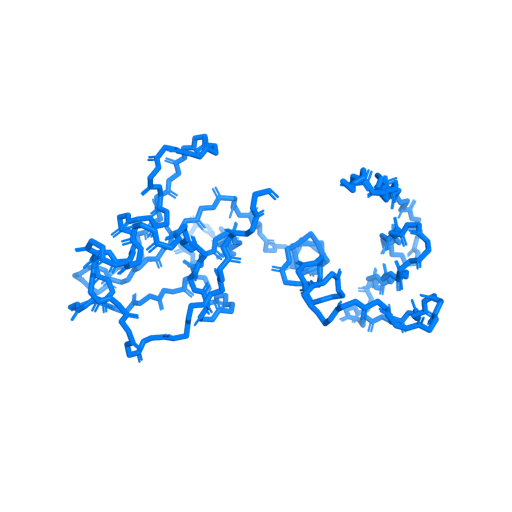82.31 88 LYS A N 1
ATOM 647 C CA . LYS A 1 88 ? 2.488 -13.567 1.794 1.00 82.31 88 LYS A CA 1
ATOM 648 C C . LYS A 1 88 ? 1.901 -14.966 1.565 1.00 82.31 88 LYS A C 1
ATOM 650 O O . LYS A 1 88 ? 2.459 -15.956 2.014 1.00 82.31 88 LYS A O 1
ATOM 655 N N . GLY A 1 89 ? 0.772 -15.037 0.860 1.00 82.75 89 GLY A N 1
ATOM 656 C CA . GLY A 1 89 ? 0.085 -16.302 0.574 1.00 82.75 89 GLY A CA 1
ATOM 657 C C . GLY A 1 89 ? -0.914 -16.770 1.639 1.00 82.75 89 GLY A C 1
ATOM 658 O O . GLY A 1 89 ? -1.697 -17.662 1.348 1.00 82.75 89 GLY A O 1
ATOM 659 N N . GLN A 1 90 ? -1.002 -16.123 2.808 1.00 88.56 90 GLN A N 1
ATOM 660 C CA . GLN A 1 90 ? -1.949 -16.500 3.876 1.00 88.56 90 GLN A CA 1
ATOM 661 C C . GLN A 1 90 ? -3.408 -16.046 3.631 1.00 88.56 90 GLN A C 1
ATOM 663 O O . GLN A 1 90 ? -4.205 -15.939 4.556 1.00 88.56 90 GLN A O 1
ATOM 668 N N . GLY A 1 91 ? -3.776 -15.721 2.387 1.00 89.62 91 GLY A N 1
ATOM 669 C CA . GLY A 1 91 ? -5.172 -15.459 2.014 1.00 89.62 91 GLY A CA 1
ATOM 670 C C . GLY A 1 91 ? -5.761 -14.095 2.405 1.00 89.62 91 GLY A C 1
ATOM 671 O O . GLY A 1 91 ? -6.973 -13.934 2.299 1.00 89.62 91 GLY A O 1
ATOM 672 N N . LYS A 1 92 ? -4.954 -13.096 2.800 1.00 93.69 92 LYS A N 1
ATOM 673 C CA . LYS A 1 92 ? -5.425 -11.726 3.132 1.00 93.69 92 LYS A CA 1
ATOM 674 C C . LYS A 1 92 ? -6.306 -11.119 2.029 1.00 93.69 92 LYS A C 1
ATOM 676 O O . LYS A 1 92 ? -7.458 -10.760 2.273 1.00 93.69 92 LYS A O 1
ATOM 681 N N . SER A 1 93 ? -5.778 -11.089 0.803 1.00 91.31 93 SER A N 1
ATOM 682 C CA . SER A 1 93 ? -6.473 -10.560 -0.373 1.00 91.31 93 SER A CA 1
ATOM 683 C C . SER A 1 93 ? -7.677 -11.425 -0.737 1.00 91.31 93 SER A C 1
ATOM 685 O O . SER A 1 93 ? -8.737 -10.897 -1.048 1.00 91.31 93 SER A O 1
ATOM 687 N N . THR A 1 94 ? -7.578 -12.752 -0.607 1.00 92.44 94 THR A N 1
ATOM 688 C CA . THR A 1 94 ? -8.709 -13.669 -0.831 1.00 92.44 94 THR A CA 1
ATOM 689 C C . THR A 1 94 ? -9.865 -13.385 0.130 1.00 92.44 94 THR A C 1
ATOM 691 O O . THR A 1 94 ? -11.015 -13.293 -0.298 1.00 92.44 94 THR A O 1
ATOM 694 N N . LEU A 1 95 ? -9.579 -13.183 1.419 1.00 93.69 95 LEU A N 1
ATOM 695 C CA . LEU A 1 95 ? -10.593 -12.857 2.420 1.00 93.69 95 LEU A CA 1
ATOM 696 C C . LEU A 1 95 ? -11.228 -11.486 2.155 1.00 93.69 95 LEU A C 1
ATOM 698 O O . LEU A 1 95 ? -12.455 -11.366 2.160 1.00 93.69 95 LEU A O 1
ATOM 702 N N . ALA A 1 96 ? -10.421 -10.467 1.855 1.00 93.75 96 ALA A N 1
ATOM 703 C CA . ALA A 1 96 ? -10.937 -9.157 1.464 1.00 93.75 96 ALA A CA 1
ATOM 704 C C . ALA A 1 96 ? -11.811 -9.238 0.198 1.00 93.75 96 ALA A C 1
ATOM 706 O O . ALA A 1 96 ? -12.879 -8.626 0.147 1.00 93.75 96 ALA A O 1
ATOM 707 N N . GLY A 1 97 ? -11.418 -10.055 -0.783 1.00 91.88 97 GLY A N 1
ATOM 708 C CA . GLY A 1 97 ? -12.168 -10.302 -2.017 1.00 91.88 97 GLY A CA 1
ATOM 709 C C . GLY A 1 97 ? -13.481 -11.050 -1.796 1.00 91.88 97 GLY A C 1
ATOM 710 O O . GLY A 1 97 ? -14.482 -10.779 -2.459 1.00 91.88 97 GLY A O 1
ATOM 711 N N . ALA A 1 98 ? -13.538 -11.953 -0.820 1.00 92.50 98 ALA A N 1
ATOM 712 C CA . ALA A 1 98 ? -14.796 -12.577 -0.426 1.00 92.50 98 ALA A CA 1
ATOM 713 C C . ALA A 1 98 ? -15.754 -11.549 0.202 1.00 92.50 98 ALA A C 1
ATOM 715 O O . ALA A 1 98 ? -16.948 -11.523 -0.114 1.00 92.50 98 ALA A O 1
ATOM 716 N N . LEU A 1 99 ? -15.224 -10.671 1.059 1.00 93.44 99 LEU A N 1
ATOM 717 C CA . LEU A 1 99 ? -16.002 -9.675 1.794 1.00 93.44 99 LEU A CA 1
ATOM 718 C C . LEU A 1 99 ? -16.452 -8.502 0.919 1.00 93.44 99 LEU A C 1
ATOM 720 O O . LEU A 1 99 ? -17.555 -7.992 1.126 1.00 93.44 99 LEU A O 1
ATOM 724 N N . MET A 1 100 ? -15.678 -8.111 -0.099 1.00 91.06 100 MET A N 1
ATOM 725 C CA . MET A 1 100 ? -16.013 -6.956 -0.946 1.00 91.06 100 MET A CA 1
ATOM 726 C C . MET A 1 100 ? -17.339 -7.110 -1.713 1.00 91.06 100 MET A C 1
ATOM 728 O O . MET A 1 100 ? -17.915 -6.131 -2.178 1.00 91.06 100 MET A O 1
ATOM 732 N N . ARG A 1 101 ? -17.866 -8.338 -1.820 1.00 88.00 101 ARG A N 1
ATOM 733 C CA . ARG A 1 101 ? -19.194 -8.608 -2.394 1.00 88.00 101 ARG A CA 1
ATOM 734 C C . ARG A 1 101 ? -20.338 -7.966 -1.601 1.00 88.00 101 ARG A C 1
ATOM 736 O O . ARG A 1 101 ? -21.414 -7.757 -2.155 1.00 88.00 101 ARG A O 1
ATOM 743 N N . ARG A 1 102 ? -20.145 -7.727 -0.301 1.00 91.56 102 ARG A N 1
ATOM 744 C CA . ARG A 1 102 ? -21.158 -7.163 0.615 1.00 91.56 102 ARG A CA 1
ATOM 745 C C . ARG A 1 102 ? -20.642 -5.981 1.431 1.00 91.56 102 ARG A C 1
ATOM 747 O O . ARG A 1 102 ? -21.410 -5.345 2.146 1.00 91.56 102 ARG A O 1
ATOM 754 N N . HIS A 1 103 ? -19.352 -5.695 1.327 1.00 93.25 103 HIS A N 1
ATOM 755 C CA . HIS A 1 103 ? -18.651 -4.703 2.122 1.00 93.25 103 HIS A CA 1
ATOM 756 C C . HIS A 1 103 ? -17.780 -3.834 1.223 1.00 93.25 103 HIS A C 1
ATOM 758 O O . HIS A 1 103 ? -17.377 -4.239 0.137 1.00 93.25 103 HIS A O 1
ATOM 764 N N . LYS A 1 104 ? -17.474 -2.617 1.667 1.00 91.75 104 LYS A N 1
ATOM 765 C CA . LYS A 1 104 ? -16.594 -1.730 0.906 1.00 91.75 104 LYS A CA 1
ATOM 766 C C . LYS A 1 104 ? -15.147 -2.190 1.079 1.00 91.75 104 LYS A C 1
ATOM 768 O O . LYS A 1 104 ? -14.659 -2.210 2.206 1.00 91.75 104 LYS A O 1
ATOM 773 N N . LEU A 1 105 ? -14.470 -2.518 -0.020 1.00 92.44 105 LEU A N 1
ATOM 774 C CA . LEU A 1 105 ? -13.012 -2.648 -0.040 1.00 92.44 105 LEU A CA 1
ATOM 775 C C . LEU A 1 105 ? -12.391 -1.270 0.215 1.00 92.44 105 LEU A C 1
ATOM 777 O O . LEU A 1 105 ? -12.788 -0.287 -0.415 1.00 92.44 105 LEU A O 1
ATOM 781 N N . VAL A 1 106 ? -11.453 -1.198 1.153 1.00 93.50 106 VAL A N 1
ATOM 782 C CA . VAL A 1 106 ? -10.732 0.033 1.496 1.00 93.50 106 VAL A CA 1
ATOM 783 C C . VAL A 1 106 ? -9.370 0.042 0.811 1.00 93.50 106 VAL A C 1
ATOM 785 O O . VAL A 1 106 ? -9.030 1.017 0.143 1.00 93.50 106 VAL A O 1
ATOM 788 N N . SER A 1 107 ? -8.624 -1.055 0.907 1.00 92.06 107 SER A N 1
ATOM 789 C CA . SER A 1 107 ? -7.338 -1.227 0.231 1.00 92.06 107 SER A CA 1
ATOM 790 C C . SER A 1 107 ? -6.961 -2.702 0.117 1.00 92.06 107 SER A C 1
ATOM 792 O O . SER A 1 107 ? -7.485 -3.555 0.838 1.00 92.06 107 SER A O 1
ATOM 794 N N . ASP A 1 108 ? -6.015 -2.995 -0.766 1.00 90.31 108 ASP A N 1
ATOM 795 C CA . ASP A 1 108 ? -5.314 -4.273 -0.834 1.00 90.31 108 ASP A CA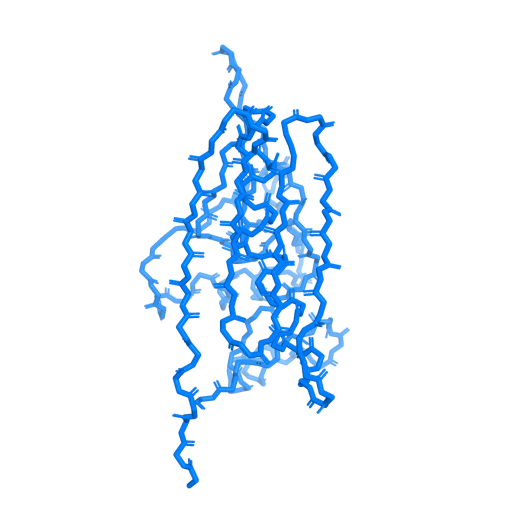 1
ATOM 796 C C . ASP A 1 108 ? -3.823 -4.016 -1.090 1.00 90.31 108 ASP A C 1
ATOM 798 O O . ASP A 1 108 ? -3.470 -3.018 -1.719 1.00 90.31 108 ASP A O 1
ATOM 802 N N . ASP A 1 109 ? -2.960 -4.904 -0.591 1.00 87.50 109 ASP A N 1
ATOM 803 C CA . ASP A 1 109 ? -1.488 -4.830 -0.630 1.00 87.50 109 ASP A CA 1
ATOM 804 C C . ASP A 1 109 ? -0.851 -3.695 0.195 1.00 87.50 109 ASP A C 1
ATOM 806 O O . ASP A 1 109 ? 0.031 -3.966 1.008 1.00 87.50 109 ASP A O 1
ATOM 810 N N . VAL A 1 110 ? -1.315 -2.453 0.047 1.00 90.31 110 VAL A N 1
ATOM 811 C CA . VAL A 1 110 ? -0.889 -1.291 0.843 1.00 90.31 110 VAL A CA 1
ATOM 812 C C . VAL A 1 110 ? -2.090 -0.710 1.569 1.00 90.31 110 VAL A C 1
ATOM 814 O O . VAL A 1 110 ? -3.002 -0.170 0.946 1.00 90.31 110 VAL A O 1
ATOM 817 N N . SER A 1 111 ? -2.082 -0.802 2.897 1.00 93.19 111 SER A N 1
ATOM 818 C CA . SER A 1 111 ? -3.134 -0.260 3.757 1.00 93.19 111 SER A CA 1
ATOM 819 C C . SER A 1 111 ? -2.598 0.879 4.633 1.00 93.19 111 SER A C 1
ATOM 821 O O . SER A 1 111 ? -1.928 0.595 5.631 1.00 93.19 111 SER A O 1
ATOM 823 N N . PRO A 1 112 ? -2.861 2.153 4.279 1.00 94.69 112 PRO A N 1
ATOM 824 C CA . PRO A 1 112 ? -2.375 3.293 5.043 1.00 94.69 112 PRO A CA 1
ATOM 825 C C . PRO A 1 112 ? -3.170 3.509 6.331 1.00 94.69 112 PRO A C 1
ATOM 827 O O . PRO A 1 112 ? -4.402 3.489 6.333 1.00 94.69 112 PRO A O 1
ATOM 830 N N . VAL A 1 113 ? -2.454 3.768 7.418 1.00 95.19 113 VAL A N 1
ATOM 831 C CA . VAL A 1 113 ? -2.977 3.969 8.764 1.00 95.19 113 VAL A CA 1
ATOM 832 C C . VAL A 1 113 ? -2.272 5.154 9.412 1.00 95.19 113 VAL A C 1
ATOM 834 O O . VAL A 1 113 ? -1.043 5.233 9.400 1.00 95.19 113 VAL A O 1
ATOM 837 N N . SER A 1 114 ? -3.040 6.057 10.014 1.00 94.88 114 SER A N 1
ATOM 838 C CA . SER A 1 114 ? -2.506 7.034 10.963 1.00 94.88 114 SER A CA 1
ATOM 839 C C . SER A 1 114 ? -2.935 6.679 12.380 1.00 94.88 114 SER A C 1
ATOM 841 O O . SER A 1 114 ? -4.042 6.180 12.612 1.00 94.88 114 SER A O 1
ATOM 843 N N . PHE A 1 115 ? -2.050 6.977 13.322 1.00 91.50 115 PHE A N 1
ATOM 844 C CA . PHE A 1 115 ? -2.296 6.866 14.750 1.00 91.50 115 PHE A CA 1
ATOM 845 C C . PHE A 1 115 ? -2.278 8.281 15.321 1.00 91.50 115 PHE A C 1
ATOM 847 O O . PHE A 1 115 ? -1.255 8.954 15.255 1.00 91.50 115 PHE A O 1
ATOM 854 N N . ASN A 1 116 ? -3.417 8.727 15.834 1.00 89.62 116 ASN A N 1
ATOM 855 C CA . ASN A 1 116 ? -3.538 9.932 16.649 1.00 89.62 116 ASN A CA 1
ATOM 856 C C . ASN A 1 116 ? -3.936 9.494 18.064 1.00 89.62 116 ASN A C 1
ATOM 858 O O . ASN A 1 116 ? -4.484 8.400 18.206 1.00 89.62 116 ASN A O 1
ATOM 862 N N . ASP A 1 117 ? -3.716 10.340 19.072 1.00 86.12 117 ASP A N 1
ATOM 863 C CA . ASP A 1 117 ? -3.825 9.990 20.502 1.00 86.12 117 ASP A CA 1
ATOM 864 C C . ASP A 1 117 ? -5.026 9.087 20.847 1.00 86.12 117 ASP A C 1
ATOM 866 O O . ASP A 1 117 ? -4.848 8.041 21.466 1.00 86.12 117 ASP A O 1
ATOM 870 N N . ASP A 1 118 ? -6.221 9.417 20.342 1.00 90.88 118 ASP A N 1
ATOM 871 C CA . ASP A 1 118 ? -7.452 8.660 20.620 1.00 90.88 118 ASP A CA 1
ATOM 872 C C . ASP A 1 118 ? -8.039 7.917 19.407 1.00 90.88 118 ASP A C 1
ATOM 874 O O . ASP A 1 118 ? -9.096 7.285 19.507 1.00 90.88 118 ASP A O 1
ATOM 878 N N . THR A 1 119 ? -7.420 8.014 18.224 1.00 90.69 119 THR A N 1
ATOM 879 C CA . THR A 1 119 ? -8.022 7.485 16.988 1.00 90.69 119 THR A CA 1
ATOM 880 C C . THR A 1 119 ? -7.021 6.814 16.061 1.00 90.69 119 THR A C 1
ATOM 882 O O . THR A 1 119 ? -5.953 7.335 15.750 1.00 90.69 119 THR A O 1
ATOM 885 N N . VAL A 1 120 ? -7.429 5.658 15.537 1.00 93.12 120 VAL A N 1
ATOM 886 C CA . VAL A 1 120 ? -6.742 4.970 14.444 1.00 93.12 120 VAL A CA 1
ATOM 887 C C . VAL A 1 120 ? -7.565 5.169 13.180 1.00 93.12 120 VAL A C 1
ATOM 889 O O . VAL A 1 120 ? -8.722 4.744 13.118 1.00 93.12 120 VAL A O 1
ATOM 892 N N . SER A 1 121 ? -6.981 5.823 12.178 1.00 94.12 121 SER A N 1
ATOM 893 C CA . SER A 1 121 ? -7.648 6.079 10.899 1.00 94.12 121 SER A CA 1
ATOM 894 C C . SER A 1 121 ? -7.054 5.204 9.811 1.00 94.12 121 SER A C 1
ATOM 896 O O . SER A 1 121 ? -5.851 5.230 9.579 1.00 94.12 121 SER A O 1
ATOM 898 N N . LEU A 1 122 ? -7.911 4.442 9.135 1.00 94.00 122 LEU A N 1
ATOM 899 C CA . LEU A 1 122 ? -7.565 3.649 7.961 1.00 94.00 122 LEU A CA 1
ATOM 900 C C . LEU A 1 122 ? -7.955 4.432 6.704 1.00 94.00 122 LEU A C 1
ATOM 902 O O . LEU A 1 122 ? -9.122 4.803 6.544 1.00 94.00 122 LEU A O 1
ATOM 906 N N . TYR A 1 123 ? -7.002 4.651 5.805 1.00 92.88 123 TYR A N 1
ATOM 907 C CA . TYR A 1 123 ? -7.232 5.400 4.574 1.00 92.88 123 TYR A CA 1
ATOM 908 C C . TYR A 1 123 ? -7.441 4.463 3.383 1.00 92.88 123 TYR A C 1
ATOM 910 O O . TYR A 1 123 ? -6.864 3.375 3.335 1.00 92.88 123 TYR A O 1
ATOM 918 N N . PRO A 1 124 ? -8.255 4.869 2.395 1.00 89.75 124 PRO A N 1
ATOM 919 C CA . PRO A 1 124 ? -8.398 4.107 1.168 1.00 89.75 124 PRO A CA 1
ATOM 920 C C . PRO A 1 124 ? -7.090 4.100 0.372 1.00 89.75 124 PRO A C 1
ATOM 922 O O . PRO A 1 124 ? -6.456 5.137 0.180 1.00 89.75 124 PRO A O 1
ATOM 925 N N . GLY A 1 125 ? -6.723 2.919 -0.117 1.00 84.12 125 GLY A N 1
ATOM 926 C CA . GLY A 1 125 ? -5.677 2.737 -1.118 1.00 84.12 125 GLY A CA 1
ATOM 927 C C . GLY A 1 125 ? -6.272 2.663 -2.528 1.00 84.12 125 GLY A C 1
ATOM 928 O O . GLY A 1 125 ? -7.468 2.908 -2.726 1.00 84.12 125 GLY A O 1
ATOM 929 N N . PRO A 1 126 ? -5.468 2.286 -3.533 1.00 75.56 126 PRO A N 1
ATOM 930 C CA . PRO A 1 126 ? -5.985 1.937 -4.850 1.00 75.56 126 PRO A CA 1
ATOM 931 C C . PRO A 1 126 ? -7.054 0.838 -4.714 1.00 75.56 126 PRO A C 1
ATOM 933 O O . PRO A 1 126 ? -6.788 -0.188 -4.087 1.00 75.56 126 PRO A O 1
ATOM 936 N N . PRO A 1 127 ? -8.258 1.004 -5.294 1.00 67.44 127 PRO A N 1
ATOM 937 C CA . PRO A 1 127 ? -9.341 0.029 -5.176 1.00 67.44 127 PRO A CA 1
ATOM 938 C C . PRO A 1 127 ? -9.141 -1.120 -6.175 1.00 67.44 127 PRO A C 1
ATOM 940 O O . PRO A 1 127 ? -10.002 -1.400 -7.011 1.00 67.44 127 PRO A O 1
ATOM 943 N N . VAL A 1 128 ? -7.963 -1.733 -6.139 1.00 76.75 128 VAL A N 1
ATOM 944 C CA . VAL A 1 128 ? -7.562 -2.847 -6.994 1.00 76.75 128 VAL A CA 1
ATOM 945 C C . VAL A 1 128 ? -7.185 -3.989 -6.076 1.00 76.75 128 VAL A C 1
ATOM 947 O O . VAL A 1 128 ? -6.314 -3.829 -5.228 1.00 76.75 128 VAL A O 1
ATOM 950 N N . ILE A 1 129 ? -7.842 -5.129 -6.252 1.00 83.56 129 ILE A N 1
ATOM 951 C CA . ILE A 1 129 ? -7.530 -6.329 -5.485 1.00 83.56 129 ILE A CA 1
ATOM 952 C C . ILE A 1 129 ? -6.607 -7.237 -6.299 1.00 83.56 129 ILE A C 1
ATOM 954 O O . ILE A 1 129 ? -6.827 -7.460 -7.497 1.00 83.56 129 ILE A O 1
ATOM 958 N N . LYS A 1 130 ? -5.554 -7.730 -5.651 1.00 82.88 130 LYS A N 1
ATOM 959 C CA . LYS A 1 130 ? -4.547 -8.618 -6.226 1.00 82.88 130 LYS A CA 1
ATOM 960 C C . LYS A 1 130 ? -4.892 -10.048 -5.855 1.00 82.88 130 LYS A C 1
ATOM 962 O O . LYS A 1 130 ? -4.658 -10.502 -4.736 1.00 82.88 130 LYS A O 1
ATOM 967 N N . LEU A 1 131 ? -5.467 -10.758 -6.813 1.00 83.38 131 LEU A N 1
ATOM 968 C CA . LEU A 1 131 ? -5.820 -12.160 -6.662 1.0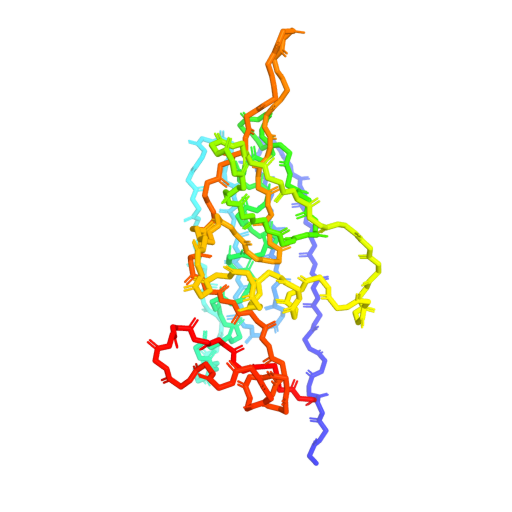0 83.38 131 LEU A CA 1
ATOM 969 C C . LEU A 1 131 ? -5.103 -12.987 -7.718 1.00 83.38 131 LEU A C 1
ATOM 971 O O . LEU A 1 131 ? -4.871 -12.541 -8.843 1.00 83.38 131 LEU A O 1
ATOM 975 N N . TRP A 1 132 ? -4.776 -14.214 -7.334 1.00 82.56 132 TRP A N 1
ATOM 976 C CA . TRP A 1 132 ? -4.469 -15.248 -8.306 1.00 82.56 132 TRP A CA 1
ATOM 977 C C . TRP A 1 132 ? -5.733 -15.566 -9.124 1.00 82.56 132 TRP A C 1
ATOM 979 O O . TRP A 1 132 ? -6.840 -15.440 -8.583 1.00 82.56 132 TRP A O 1
ATOM 989 N N . PRO A 1 133 ? -5.601 -15.946 -10.408 1.00 82.00 133 PRO A N 1
ATOM 990 C CA . PRO A 1 133 ? -6.755 -16.228 -11.263 1.00 82.00 133 PRO A CA 1
ATOM 991 C C . PRO A 1 133 ? -7.723 -17.258 -10.665 1.00 82.00 133 PRO A C 1
ATOM 993 O O . PRO A 1 133 ? -8.923 -17.019 -10.615 1.00 82.00 133 PRO A O 1
ATOM 996 N N . ASP A 1 134 ? -7.202 -18.340 -10.089 1.00 84.19 134 ASP A N 1
ATOM 997 C CA . ASP A 1 134 ? -7.989 -19.383 -9.422 1.00 84.19 134 ASP A CA 1
ATOM 998 C C . ASP A 1 134 ? -8.801 -18.855 -8.225 1.00 84.19 134 ASP A C 1
ATOM 1000 O O . ASP A 1 134 ? -9.968 -19.210 -8.046 1.00 84.19 134 ASP A O 1
ATOM 1004 N N . ALA A 1 135 ? -8.218 -17.962 -7.423 1.00 85.38 135 ALA A N 1
ATOM 1005 C CA . ALA A 1 135 ? -8.906 -17.307 -6.318 1.00 85.38 135 ALA A CA 1
ATOM 1006 C C . ALA A 1 135 ? -9.992 -16.346 -6.821 1.00 85.38 135 ALA A C 1
ATOM 1008 O O . ALA A 1 135 ? -11.085 -16.301 -6.252 1.00 85.38 135 ALA A O 1
ATOM 1009 N N . ALA A 1 136 ? -9.720 -15.591 -7.888 1.00 86.44 136 ALA A N 1
ATOM 1010 C CA . ALA A 1 136 ? -10.710 -14.719 -8.515 1.00 86.44 136 ALA A CA 1
ATOM 1011 C C . ALA A 1 136 ? -11.900 -15.513 -9.079 1.00 86.44 136 ALA A C 1
ATOM 1013 O O . ALA A 1 136 ? -13.053 -15.124 -8.852 1.00 86.44 136 ALA A O 1
ATOM 1014 N N . ASP A 1 137 ? -11.625 -16.646 -9.726 1.00 85.88 137 ASP A N 1
ATOM 1015 C CA . ASP A 1 137 ? -12.621 -17.555 -10.296 1.00 85.88 137 ASP A CA 1
ATOM 1016 C C . ASP A 1 137 ? -13.462 -18.220 -9.201 1.00 85.88 137 ASP A C 1
ATOM 1018 O O . ASP A 1 137 ? -14.698 -18.182 -9.238 1.00 85.88 137 ASP A O 1
ATOM 1022 N N . ALA A 1 138 ? -12.817 -18.750 -8.156 1.00 86.44 138 ALA A N 1
ATOM 1023 C CA . ALA A 1 138 ? -13.500 -19.321 -6.993 1.00 86.44 138 ALA A CA 1
ATOM 1024 C C . ALA A 1 138 ? -14.418 -18.289 -6.312 1.00 86.44 138 ALA A C 1
ATOM 1026 O O . ALA A 1 138 ? -15.540 -18.598 -5.892 1.00 86.44 138 ALA A O 1
ATOM 1027 N N . LEU A 1 139 ? -13.972 -17.031 -6.259 1.00 87.06 139 LEU A N 1
ATOM 1028 C CA . LEU A 1 139 ? -14.740 -15.901 -5.748 1.00 87.06 139 LEU A CA 1
ATOM 1029 C C . LEU A 1 139 ? -15.644 -15.250 -6.804 1.00 87.06 139 LEU A C 1
ATOM 1031 O O . LEU A 1 139 ? -16.281 -14.241 -6.492 1.00 87.06 139 LEU A O 1
ATOM 1035 N N . ARG A 1 140 ? -15.784 -15.811 -8.012 1.00 84.50 140 ARG A N 1
ATOM 1036 C CA . ARG A 1 140 ? -16.637 -15.314 -9.113 1.00 84.50 140 ARG A CA 1
ATOM 1037 C C . ARG A 1 140 ? -16.572 -13.787 -9.273 1.00 84.50 140 ARG A C 1
ATOM 1039 O O . ARG A 1 140 ? -17.609 -13.122 -9.361 1.00 84.50 140 ARG A O 1
ATOM 1046 N N . LEU A 1 141 ? -15.367 -13.219 -9.202 1.00 79.25 141 LEU A N 1
ATOM 1047 C CA . LEU A 1 141 ? -15.132 -11.769 -9.201 1.00 79.25 141 LEU A CA 1
ATOM 1048 C C . LEU A 1 141 ? -14.888 -11.218 -10.616 1.00 79.25 141 LEU A C 1
ATOM 1050 O O . LEU A 1 141 ? -14.063 -10.337 -10.801 1.00 79.25 141 LEU A O 1
ATOM 1054 N N . GLU A 1 142 ? -15.641 -11.664 -11.620 1.00 64.44 142 GLU A N 1
ATOM 1055 C CA . GLU A 1 142 ? -15.472 -11.209 -13.016 1.00 64.44 142 GLU A CA 1
ATOM 1056 C C . GLU A 1 142 ? -15.851 -9.728 -13.238 1.00 64.44 142 GLU A C 1
ATOM 1058 O O . GLU A 1 142 ? -15.481 -9.121 -14.239 1.00 64.44 142 GLU A O 1
ATOM 1063 N N . ARG A 1 143 ? -16.599 -9.120 -12.304 1.00 54.97 143 ARG A N 1
ATOM 1064 C CA . ARG A 1 143 ? -17.119 -7.740 -12.408 1.00 54.97 143 ARG A CA 1
ATOM 1065 C C . ARG A 1 143 ? -16.298 -6.674 -11.677 1.00 54.97 143 ARG A C 1
ATOM 1067 O O . ARG A 1 143 ? -16.685 -5.507 -11.684 1.00 54.97 143 ARG A O 1
ATOM 1074 N N . PHE A 1 144 ? -15.205 -7.047 -11.020 1.00 59.09 144 PHE A N 1
ATOM 1075 C CA . PHE A 1 144 ? -14.409 -6.122 -10.211 1.00 59.09 144 PHE A CA 1
ATOM 1076 C C . PHE A 1 144 ? -13.083 -5.787 -10.899 1.00 59.09 144 PHE A C 1
ATOM 1078 O O . PHE A 1 144 ? -12.593 -6.551 -11.724 1.00 59.09 144 PHE A O 1
ATOM 1085 N N . ARG A 1 145 ? -12.485 -4.629 -10.574 1.00 61.78 145 ARG A N 1
ATOM 1086 C CA . ARG A 1 145 ? -11.119 -4.317 -11.024 1.00 61.78 145 ARG A CA 1
ATOM 1087 C C . ARG A 1 145 ? -10.141 -5.240 -10.301 1.00 61.78 145 ARG A C 1
ATOM 1089 O O . ARG A 1 145 ? -9.765 -4.983 -9.158 1.00 61.78 145 ARG A O 1
ATOM 1096 N N . LEU A 1 146 ? -9.761 -6.309 -10.986 1.00 63.56 146 LEU A N 1
ATOM 1097 C CA . LEU A 1 146 ? -8.743 -7.253 -10.553 1.00 63.56 146 LEU A CA 1
ATOM 1098 C C . LEU A 1 146 ? -7.409 -6.895 -11.207 1.00 63.56 146 LEU A C 1
ATOM 1100 O O . LEU A 1 146 ? -7.372 -6.507 -12.375 1.00 63.56 146 LEU A O 1
ATOM 1104 N N . SER A 1 147 ? -6.319 -7.052 -10.464 1.00 60.94 147 SER A N 1
ATOM 1105 C CA . SER A 1 147 ? -4.980 -7.133 -11.046 1.00 60.94 147 SER A CA 1
ATOM 1106 C C . SER A 1 147 ? -4.510 -8.581 -10.920 1.00 60.94 147 SER A C 1
ATOM 1108 O O . SER A 1 147 ? -4.408 -9.070 -9.789 1.00 60.94 147 SER A O 1
ATOM 1110 N N . PRO A 1 148 ? -4.291 -9.293 -12.041 1.00 58.12 148 PRO A N 1
ATOM 1111 C CA . PRO A 1 148 ? -3.863 -10.680 -11.989 1.00 58.12 148 PRO A CA 1
ATOM 1112 C C . PRO A 1 148 ? -2.455 -10.763 -11.404 1.00 58.12 148 PRO A C 1
ATOM 1114 O O . PRO A 1 148 ? -1.543 -10.041 -11.812 1.00 58.12 148 PRO A O 1
ATOM 1117 N N . LEU A 1 149 ? -2.277 -11.657 -10.434 1.00 58.09 149 LEU A N 1
ATOM 1118 C CA . LEU A 1 149 ? -0.944 -12.056 -10.004 1.00 58.09 149 LEU A CA 1
ATOM 1119 C C . LEU A 1 149 ? -0.380 -13.030 -11.043 1.00 58.09 149 LEU A C 1
ATOM 1121 O O . LEU A 1 149 ? -0.884 -14.140 -11.194 1.00 58.09 149 LEU A O 1
ATOM 1125 N N . ASN A 1 150 ? 0.661 -12.603 -11.758 1.00 51.66 150 ASN A N 1
ATOM 1126 C CA . ASN A 1 150 ? 1.373 -13.451 -12.709 1.00 51.66 150 ASN A CA 1
ATOM 1127 C C . ASN A 1 150 ? 2.558 -14.139 -12.009 1.00 51.66 150 ASN A C 1
ATOM 1129 O O . ASN A 1 150 ? 3.338 -13.502 -11.291 1.00 51.66 150 ASN A O 1
ATOM 1133 N N . SER A 1 151 ? 2.651 -15.460 -12.190 1.00 43.78 151 SER A N 1
ATOM 1134 C CA . SER A 1 151 ? 3.641 -16.354 -11.567 1.00 43.78 151 SER A CA 1
ATOM 1135 C C . SER A 1 151 ? 5.067 -16.104 -12.003 1.00 43.78 151 SER A C 1
ATOM 1137 O O . SER A 1 151 ? 5.293 -15.733 -13.172 1.00 43.78 151 SER A O 1
#

pLDDT: mean 85.37, std 12.44, range [36.62, 96.69]

Nearest PDB structures (foldseek):
  1knx-assembly1_A  TM=5.938E-01  e=1.886E-02  Mycoplasmoides pneumoniae
  6n45-assembly1_A  TM=5.975E-01  e=2.943E+00  Homo sapiens
  6rbf-assembly4_D  TM=6.448E-01  e=8.576E+00  Homo sapiens
  1hce-assembly1_A  TM=2.709E-01  e=2.774E+00  Dictyostelium discoideum
  3zxu-assembly2_C  TM=1.865E-01  e=1.942E+00  Kluyveromyces lactis NRRL Y-1140

Foldseek 3Di:
DDPPDFDWDWDADPQAIWIDGPQAWIWGQGLVLDIDIDGHDDDDDPCNVVVCCLAVVVQRSCVSVQKHKDQWWWWQDPNDIDTDDDDPPPCRLLVNLLCVVPTPTQEHRIWIWHDDPPDIDIHRGPQEGEDAPVSCVVSVVPPGRYDHDDD

Mean predicted aligned error: 6.42 Å

Secondary structure (DSSP, 8-state):
-------EEEEE-SSEEEEEETTTEEEEEETTS-EEEEE-SS---HHHHHHHIIIIIHHHHHHTTT-EEES-EEEEETTEEEEE--STTSSHHHHHHHHTTTSEEEESS-EEEEEETTEEEEPP--S-EEE-HHHHHHTT-TTS-EEE---